Protein AF-A0A182T1U6-F1 (afdb_monomer_lite)

Radius of gyration: 31.78 Å; chains: 1; bounding box: 55×95×74 Å

Secondary structure (DSSP, 8-state):
-PPBPSS-EEE-SEE-TTS-GGGHHHHHHTT--EEEETTEEEE-S-EEEE-TTSBPPHHHHHHHHHTT--SS-------EEEETTTEEEE--------------------------------------------------------------

Sequence (152 aa):
GGFRATQTVKLKPGPLEDFSHAIEPHLRSLGMPTKLDRGIVTLYKDFTVCEKNKLLTPEQARILKLLGKPMAKFKVVINCCFTKQDGFELINEKAIEVSKKTRKMKKSVKVAGLKNTKQSQDAMSEDEDEDDEAMEQDDDDDEDDNESDDES

Organism: NCBI:txid74869

InterPro domains:
  IPR040637 Large ribosomal subunit protein uL10-like, insertion domain [PF17777] (2-68)
  IPR043164 Large ribosomal subunit protein uL10-like, insertion domain superfamily [G3DSA:3.90.105.20] (1-70)
  IPR051742 Ribosomal Assembly Factor uL10 [PTHR45841] (2-87)

Structure (mmCIF, N/CA/C/O backbone):
data_AF-A0A182T1U6-F1
#
_entry.id   AF-A0A182T1U6-F1
#
loop_
_atom_site.group_PDB
_atom_site.id
_atom_site.type_symbol
_atom_site.label_atom_id
_atom_site.label_alt_id
_atom_site.label_comp_id
_atom_site.label_asym_id
_atom_site.label_entity_id
_atom_site.label_seq_id
_atom_site.pdbx_PDB_ins_code
_atom_site.Cartn_x
_atom_site.Cartn_y
_atom_site.Cartn_z
_atom_site.occupancy
_atom_site.B_iso_or_equiv
_atom_site.auth_seq_id
_atom_site.auth_comp_id
_atom_site.auth_asym_id
_atom_site.auth_atom_id
_atom_site.pdbx_PDB_model_num
ATOM 1 N N . GLY A 1 1 ? 11.554 9.441 3.142 1.00 52.03 1 GLY A N 1
ATOM 2 C CA . GLY A 1 1 ? 10.878 10.298 2.146 1.00 52.03 1 GLY A CA 1
ATOM 3 C C . GLY A 1 1 ? 9.726 9.517 1.558 1.00 52.03 1 GLY A C 1
ATOM 4 O O . GLY A 1 1 ? 9.968 8.410 1.106 1.00 52.03 1 GLY A O 1
ATOM 5 N N . GLY A 1 2 ? 8.499 10.031 1.660 1.00 72.12 2 GLY A N 1
ATOM 6 C CA . GLY A 1 2 ? 7.278 9.305 1.282 1.00 72.12 2 GLY A CA 1
ATOM 7 C C . GLY A 1 2 ? 6.868 9.497 -0.181 1.00 72.12 2 GLY A C 1
ATOM 8 O O . GLY A 1 2 ? 7.262 10.471 -0.824 1.00 72.12 2 GLY A O 1
ATOM 9 N N . PHE A 1 3 ? 6.059 8.570 -0.696 1.00 84.94 3 PHE A N 1
ATOM 10 C CA . PHE A 1 3 ? 5.403 8.686 -2.001 1.00 84.94 3 PHE A CA 1
ATOM 11 C C . PHE A 1 3 ? 4.125 9.527 -1.873 1.00 84.94 3 PHE A C 1
ATOM 13 O O . PHE A 1 3 ? 3.436 9.443 -0.858 1.00 84.94 3 PHE A O 1
ATOM 20 N N . ARG A 1 4 ? 3.791 10.344 -2.879 1.00 90.00 4 ARG A N 1
ATOM 21 C CA . ARG A 1 4 ? 2.532 11.109 -2.890 1.00 90.00 4 ARG A CA 1
ATOM 22 C C . ARG A 1 4 ? 1.418 10.254 -3.486 1.00 90.00 4 ARG A C 1
ATOM 24 O O . ARG A 1 4 ? 1.574 9.752 -4.595 1.00 90.00 4 ARG A O 1
ATOM 31 N N . ALA A 1 5 ? 0.300 10.103 -2.783 1.00 88.44 5 ALA A N 1
ATOM 32 C CA . ALA A 1 5 ? -0.830 9.331 -3.289 1.00 88.44 5 ALA A CA 1
ATOM 33 C C . ALA A 1 5 ? -1.381 9.950 -4.585 1.00 88.44 5 ALA A C 1
ATOM 35 O O . ALA A 1 5 ? -1.620 11.154 -4.664 1.00 88.44 5 ALA A O 1
ATOM 36 N N . THR A 1 6 ? -1.599 9.131 -5.612 1.00 89.25 6 THR A N 1
ATOM 37 C CA . THR A 1 6 ? -2.144 9.578 -6.907 1.00 89.25 6 THR A CA 1
ATOM 38 C C . THR A 1 6 ? -3.672 9.642 -6.904 1.00 89.25 6 THR A C 1
ATOM 40 O O . THR A 1 6 ? -4.267 10.349 -7.720 1.00 89.25 6 THR A O 1
ATOM 43 N N . GLN A 1 7 ? -4.307 8.934 -5.967 1.00 87.25 7 GLN A N 1
ATOM 44 C CA . GLN A 1 7 ? -5.752 8.792 -5.832 1.00 87.25 7 GLN A CA 1
ATOM 45 C C . GLN A 1 7 ? -6.165 8.850 -4.358 1.00 87.25 7 GLN A C 1
ATOM 47 O O . GLN A 1 7 ? -5.373 8.555 -3.462 1.00 87.25 7 GLN A O 1
ATOM 52 N N . THR A 1 8 ? -7.419 9.225 -4.118 1.00 91.19 8 THR A N 1
ATOM 53 C CA . THR A 1 8 ? -8.028 9.205 -2.785 1.00 91.19 8 THR A CA 1
ATOM 54 C C . THR A 1 8 ? -8.714 7.859 -2.572 1.00 91.19 8 THR A C 1
ATOM 56 O O . THR A 1 8 ? -9.527 7.452 -3.400 1.00 91.19 8 THR A O 1
ATOM 59 N N . VAL A 1 9 ? -8.406 7.176 -1.468 1.00 89.69 9 VAL A N 1
ATOM 60 C CA . VAL A 1 9 ? -9.007 5.884 -1.108 1.00 89.69 9 VAL A CA 1
ATOM 61 C C . VAL A 1 9 ? -9.727 6.033 0.225 1.00 89.69 9 VAL A C 1
ATOM 63 O O . VAL A 1 9 ? -9.100 6.243 1.265 1.00 89.69 9 VAL A O 1
ATOM 66 N N . LYS A 1 10 ? -11.057 5.927 0.174 1.00 91.38 10 LYS A N 1
ATOM 67 C CA . LYS A 1 10 ? -11.945 5.918 1.339 1.00 91.38 10 LYS A CA 1
ATOM 68 C C . LYS A 1 10 ? -12.671 4.585 1.391 1.00 91.38 10 LYS A C 1
ATOM 70 O O . LYS A 1 10 ? -13.185 4.136 0.367 1.00 91.38 10 LYS A O 1
ATOM 75 N N . LEU A 1 11 ? -12.704 3.977 2.567 1.00 88.88 11 LEU A N 1
ATOM 76 C CA . LEU A 1 11 ? -13.411 2.733 2.824 1.00 88.88 11 LEU A CA 1
ATOM 77 C C . LEU A 1 11 ? -14.640 3.034 3.672 1.00 88.88 11 LEU A C 1
AT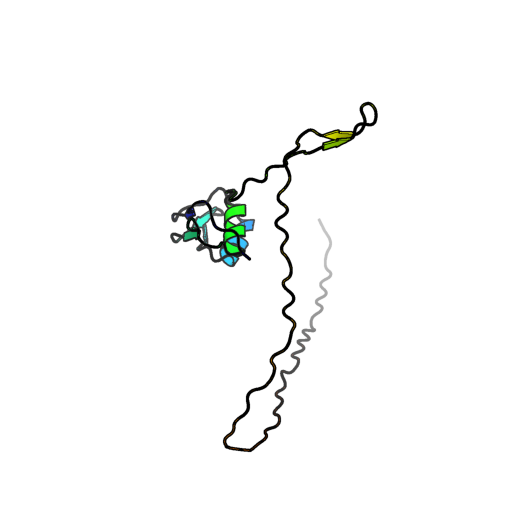OM 79 O O . LEU A 1 11 ? -14.563 3.765 4.662 1.00 88.88 11 LEU A O 1
ATOM 83 N N . LYS A 1 12 ? -15.779 2.499 3.237 1.00 89.50 12 LYS A N 1
ATOM 84 C CA . LYS A 1 12 ? -17.037 2.572 3.978 1.00 89.50 12 LYS A CA 1
ATOM 85 C C . LYS A 1 12 ? -17.090 1.434 5.004 1.00 89.50 12 LYS A C 1
ATOM 87 O O . LYS A 1 12 ? -16.450 0.408 4.772 1.00 89.50 12 LYS A O 1
ATOM 92 N N . PRO A 1 13 ? -17.838 1.602 6.105 1.00 90.94 13 PRO A N 1
ATOM 93 C CA . PRO A 1 13 ? -18.109 0.499 7.018 1.00 90.94 13 PRO A CA 1
ATOM 94 C C . PRO A 1 13 ? -18.833 -0.635 6.278 1.00 90.94 13 PRO A C 1
ATOM 96 O O . PRO A 1 13 ? -19.658 -0.374 5.398 1.00 90.94 13 PRO A O 1
ATOM 99 N N . GLY A 1 14 ? -18.510 -1.879 6.625 1.00 89.06 14 GLY A N 1
ATOM 100 C CA . GLY A 1 14 ? -19.059 -3.074 5.986 1.00 89.06 14 GLY A CA 1
ATOM 101 C C . GLY A 1 14 ? -18.111 -4.279 6.010 1.00 89.06 14 GLY A C 1
ATOM 102 O O . GLY A 1 14 ? -16.945 -4.140 6.400 1.00 89.06 14 GLY A O 1
ATOM 103 N N . PRO A 1 15 ? -18.608 -5.463 5.620 1.00 87.38 15 PRO A N 1
ATOM 104 C CA . PRO A 1 15 ? -17.794 -6.665 5.498 1.00 87.38 15 PRO A CA 1
ATOM 105 C C . PRO A 1 15 ? -16.806 -6.518 4.335 1.00 87.38 15 PRO A C 1
ATOM 107 O O . PRO A 1 15 ? -17.163 -6.081 3.242 1.00 87.38 15 PRO A O 1
ATOM 110 N N . LEU A 1 16 ? -15.547 -6.859 4.586 1.00 85.25 16 LEU A N 1
ATOM 111 C CA . LEU A 1 16 ? -14.466 -6.887 3.611 1.00 85.25 16 LEU A CA 1
ATOM 112 C C . LEU A 1 16 ? -14.087 -8.348 3.361 1.00 85.25 16 LEU A C 1
ATOM 114 O O . LEU A 1 16 ? -13.146 -8.879 3.947 1.00 85.25 16 LEU A O 1
ATOM 118 N N . GLU A 1 17 ? -14.856 -8.989 2.486 1.00 79.44 17 GLU A N 1
ATOM 119 C CA . GLU A 1 17 ? -14.703 -10.408 2.132 1.00 79.44 17 GLU A CA 1
ATOM 120 C C . GLU A 1 17 ? -13.393 -10.697 1.383 1.00 79.44 17 GLU A C 1
ATOM 122 O O . GLU A 1 17 ? -12.888 -11.815 1.427 1.00 79.44 17 GLU A O 1
ATOM 127 N N . ASP A 1 18 ? -12.794 -9.675 0.765 1.00 79.69 18 ASP A N 1
ATOM 128 C CA . ASP A 1 18 ? -11.501 -9.780 0.080 1.00 79.69 18 ASP A CA 1
ATOM 129 C C . ASP A 1 18 ? -10.329 -10.062 1.045 1.00 79.69 18 ASP A C 1
ATOM 131 O O . ASP A 1 18 ? -9.236 -10.439 0.611 1.00 79.69 18 ASP A O 1
ATOM 135 N N . PHE A 1 19 ? -10.519 -9.862 2.356 1.00 82.62 19 PHE A N 1
ATOM 136 C CA . PHE A 1 19 ? -9.481 -10.072 3.361 1.00 82.62 19 PHE A CA 1
ATOM 137 C C . PHE A 1 19 ? -9.619 -11.416 4.074 1.00 82.62 19 PHE A C 1
ATOM 139 O O . PHE A 1 19 ? -10.658 -11.754 4.634 1.00 82.62 19 PHE A O 1
ATOM 146 N N . SER A 1 20 ? -8.505 -12.149 4.138 1.00 84.12 20 SER A N 1
ATOM 147 C CA . SER A 1 20 ? -8.399 -13.359 4.957 1.00 84.12 20 SER A CA 1
ATOM 148 C C . SER A 1 20 ? -8.477 -13.028 6.453 1.00 84.12 20 SER A C 1
ATOM 150 O O . SER A 1 20 ? -7.899 -12.041 6.904 1.00 84.12 20 SER A O 1
ATOM 152 N N . HIS A 1 21 ? -9.105 -13.886 7.258 1.00 83.44 21 HIS A N 1
ATOM 153 C CA . HIS A 1 21 ? -9.165 -13.733 8.719 1.00 83.44 21 HIS A CA 1
ATOM 154 C C . HIS A 1 21 ? -7.772 -13.583 9.366 1.00 83.44 21 HIS A C 1
ATOM 156 O O . HIS A 1 21 ? -7.624 -12.876 10.359 1.00 83.44 21 HIS A O 1
ATOM 162 N N . ALA A 1 22 ? -6.728 -14.167 8.766 1.00 86.56 22 ALA A N 1
ATOM 163 C CA . ALA A 1 22 ? -5.352 -14.080 9.258 1.00 86.56 22 ALA A CA 1
ATOM 164 C C . ALA A 1 22 ? -4.708 -12.685 9.105 1.00 86.56 22 ALA A C 1
ATOM 166 O O . ALA A 1 22 ? -3.761 -12.372 9.824 1.00 86.56 22 ALA A O 1
ATOM 167 N N . ILE A 1 23 ? -5.186 -11.833 8.184 1.00 87.81 23 ILE A N 1
ATOM 168 C CA . ILE A 1 23 ? -4.634 -10.475 7.990 1.00 87.81 23 ILE A CA 1
ATOM 169 C C . ILE A 1 23 ? -5.310 -9.436 8.897 1.00 87.81 23 ILE A C 1
ATOM 171 O O . ILE A 1 23 ? -4.820 -8.313 9.018 1.00 87.81 23 ILE A O 1
ATOM 175 N N . GLU A 1 24 ? -6.409 -9.795 9.563 1.00 88.62 24 GLU A N 1
ATOM 176 C CA . GLU A 1 24 ? -7.167 -8.900 10.443 1.00 88.62 24 GLU A CA 1
ATOM 177 C C . GLU A 1 24 ? -6.313 -8.278 11.563 1.00 88.62 24 GLU A C 1
ATOM 179 O O . GLU A 1 24 ? -6.330 -7.048 11.686 1.00 88.62 24 GLU A O 1
ATOM 184 N N . PRO A 1 25 ? -5.466 -9.036 12.293 1.00 88.81 25 PRO A N 1
ATOM 185 C CA . PRO A 1 25 ? -4.617 -8.454 13.332 1.00 88.81 25 PRO A CA 1
ATOM 186 C C . PRO A 1 25 ? -3.629 -7.425 12.770 1.00 88.81 25 PRO A C 1
ATOM 188 O O . PRO A 1 25 ? -3.352 -6.401 13.396 1.00 88.81 25 PRO A O 1
ATOM 191 N N . HIS A 1 26 ? -3.131 -7.656 11.550 1.00 88.81 26 HIS A N 1
ATOM 192 C CA . HIS A 1 26 ? -2.246 -6.718 10.868 1.00 88.81 26 HIS A CA 1
ATOM 193 C C . HIS A 1 26 ? -3.001 -5.445 10.465 1.00 88.81 26 HIS A C 1
ATOM 195 O O . HIS A 1 26 ? -2.485 -4.351 10.673 1.00 88.81 26 HIS A O 1
ATOM 201 N N . LEU A 1 27 ? -4.236 -5.546 9.963 1.00 89.56 27 LEU A N 1
ATOM 202 C CA . LEU A 1 27 ? -5.074 -4.376 9.667 1.00 89.56 27 LEU A CA 1
ATOM 203 C C . LEU A 1 27 ? -5.360 -3.552 10.930 1.00 89.56 27 LEU A C 1
ATOM 205 O O . LEU A 1 27 ? -5.252 -2.324 10.893 1.00 89.56 27 LEU A O 1
ATOM 209 N N . ARG A 1 28 ? -5.642 -4.214 12.057 1.00 90.38 28 ARG A N 1
ATOM 210 C CA . ARG A 1 28 ? -5.829 -3.562 13.359 1.00 90.38 28 ARG A CA 1
ATOM 211 C C . ARG A 1 28 ? -4.560 -2.849 13.831 1.00 90.38 28 ARG A C 1
ATOM 213 O O . ARG A 1 28 ? -4.637 -1.699 14.253 1.00 90.38 28 ARG A O 1
ATOM 220 N N . SER A 1 29 ? -3.396 -3.487 13.698 1.00 89.62 29 SER A N 1
ATOM 221 C CA . SER A 1 29 ? -2.089 -2.889 14.017 1.00 89.62 29 SER A CA 1
ATOM 222 C C . SER A 1 29 ? -1.761 -1.676 13.136 1.00 89.62 29 SER A C 1
ATOM 224 O O . SER A 1 29 ? -1.171 -0.712 13.611 1.00 89.62 29 SER A O 1
ATOM 226 N N . LEU A 1 30 ? -2.203 -1.674 11.875 1.00 88.12 30 LEU A N 1
ATOM 227 C CA . LEU A 1 30 ? -2.070 -0.538 10.954 1.00 88.12 30 LEU A CA 1
ATOM 228 C C . LEU A 1 30 ? -3.048 0.617 11.256 1.00 88.12 30 LEU A C 1
ATOM 230 O O . LEU A 1 30 ? -3.084 1.593 10.507 1.00 88.12 30 LEU A O 1
ATOM 234 N N . GLY A 1 31 ? -3.860 0.507 12.313 1.00 87.56 31 GLY A N 1
ATOM 235 C CA . GLY A 1 31 ? -4.811 1.535 12.736 1.00 87.56 31 GLY A CA 1
ATOM 236 C C . GLY A 1 31 ? -6.163 1.483 12.023 1.00 87.56 31 GLY A C 1
ATOM 237 O O . GLY A 1 31 ? -6.938 2.437 12.121 1.00 87.56 31 GLY A O 1
ATOM 238 N N . MET A 1 32 ? -6.478 0.399 11.302 1.00 89.69 32 MET A N 1
ATOM 239 C CA . MET A 1 32 ? -7.796 0.248 10.687 1.00 89.69 32 MET A CA 1
ATOM 240 C C . MET A 1 32 ? -8.849 -0.200 11.712 1.00 89.69 32 MET A C 1
ATOM 242 O O . MET A 1 32 ? -8.634 -1.188 12.420 1.00 89.69 32 MET A O 1
ATOM 246 N N . PRO A 1 33 ? -10.032 0.444 11.748 1.00 91.00 33 PRO A N 1
ATOM 247 C CA . PRO A 1 33 ? -11.142 0.048 12.607 1.00 91.00 33 PRO A CA 1
ATOM 248 C C . PRO A 1 33 ? -11.842 -1.204 12.050 1.00 91.00 33 PRO A C 1
ATOM 250 O O . PRO A 1 33 ? -12.937 -1.135 11.491 1.00 91.00 33 PRO A O 1
ATOM 253 N N . THR A 1 34 ? -11.190 -2.354 12.210 1.00 90.88 34 THR A N 1
ATOM 254 C CA . THR A 1 34 ? -11.674 -3.684 11.812 1.00 90.88 34 THR A CA 1
ATOM 255 C C . THR A 1 34 ? -12.055 -4.522 13.034 1.00 90.88 34 THR A C 1
ATOM 257 O O . THR A 1 34 ? -11.533 -4.321 14.133 1.00 90.88 34 THR A O 1
ATOM 260 N N . LYS A 1 35 ? -13.026 -5.416 12.849 1.00 89.81 35 LYS A N 1
ATOM 261 C CA . LYS A 1 35 ? -13.421 -6.478 13.776 1.00 89.81 35 LYS A CA 1
ATOM 262 C C . LYS A 1 35 ? -13.682 -7.748 12.977 1.00 89.81 35 LYS A C 1
ATOM 264 O O . LYS A 1 35 ? -14.065 -7.670 11.813 1.00 89.81 35 LYS A O 1
ATOM 269 N N . LEU A 1 36 ? -13.525 -8.902 13.609 1.00 89.12 36 LEU A N 1
ATOM 270 C CA . LEU A 1 36 ? -13.938 -10.172 13.028 1.00 89.12 36 LEU A CA 1
ATOM 271 C C . LEU A 1 36 ? -15.405 -10.428 13.399 1.00 89.12 36 LEU A C 1
ATOM 273 O O . LEU A 1 36 ? -15.714 -10.575 14.579 1.00 89.12 36 LEU A O 1
ATOM 277 N N . ASP A 1 37 ? -16.301 -10.461 12.414 1.00 87.62 37 ASP A N 1
ATOM 278 C CA . ASP A 1 37 ? -17.704 -10.844 12.604 1.00 87.62 37 ASP A CA 1
ATOM 279 C C . ASP A 1 37 ? -17.977 -12.122 11.810 1.00 87.62 37 ASP A C 1
ATOM 281 O O . ASP A 1 37 ? -17.795 -12.156 10.594 1.00 87.62 37 ASP A O 1
ATOM 285 N N . ARG A 1 38 ? -18.330 -13.209 12.506 1.00 85.56 38 ARG A N 1
ATOM 286 C CA . ARG A 1 38 ? -18.567 -14.545 11.916 1.00 85.56 38 ARG A CA 1
ATOM 287 C C . ARG A 1 38 ? 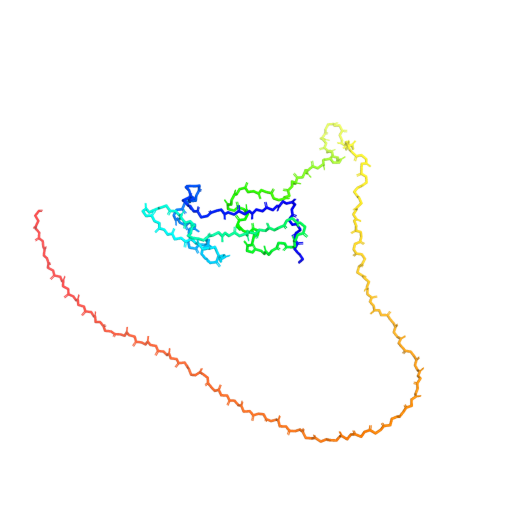-17.441 -15.039 10.987 1.00 85.56 38 ARG A C 1
ATOM 289 O O . ARG A 1 38 ? -17.700 -15.722 10.003 1.00 85.56 38 ARG A O 1
ATOM 296 N N . GLY A 1 39 ? -16.190 -14.689 11.294 1.00 84.94 39 GLY A N 1
ATOM 297 C CA . GLY A 1 39 ? -15.018 -15.064 10.491 1.00 84.94 39 GLY A CA 1
ATOM 298 C C . GLY A 1 39 ? -14.715 -14.138 9.306 1.00 84.94 39 GLY A C 1
ATOM 299 O O . GLY A 1 39 ? -13.718 -14.355 8.620 1.00 84.94 39 GLY A O 1
ATOM 300 N N . ILE A 1 40 ? -15.514 -13.089 9.089 1.00 87.94 40 ILE A N 1
ATOM 301 C CA . ILE A 1 40 ? -15.311 -12.087 8.038 1.00 87.94 40 ILE A CA 1
ATOM 302 C C . ILE A 1 40 ? -14.762 -10.802 8.659 1.00 87.94 40 ILE A C 1
ATOM 304 O O . ILE A 1 40 ? -15.275 -10.294 9.663 1.00 87.94 40 ILE A O 1
ATOM 308 N N . VAL A 1 41 ? -13.710 -10.251 8.053 1.00 89.62 41 VAL A N 1
ATOM 309 C CA . VAL A 1 41 ? -13.138 -8.968 8.469 1.00 89.62 41 VAL A CA 1
ATOM 310 C C . VAL A 1 41 ? -14.128 -7.861 8.137 1.00 89.62 41 VAL A C 1
ATOM 312 O O . VAL A 1 41 ? -14.390 -7.581 6.976 1.00 89.62 41 VAL A O 1
ATOM 315 N N . THR A 1 42 ? -14.679 -7.209 9.151 1.00 89.94 42 THR A N 1
ATOM 316 C CA . THR A 1 42 ? -15.702 -6.173 9.002 1.00 89.94 42 THR A CA 1
ATOM 317 C C . THR A 1 42 ? -15.191 -4.843 9.531 1.00 89.94 42 THR A C 1
ATOM 319 O O . THR A 1 42 ? -14.685 -4.737 10.650 1.00 89.94 42 THR A O 1
ATOM 322 N N . LEU A 1 43 ? -15.327 -3.798 8.720 1.00 91.81 43 LEU A N 1
ATOM 323 C CA . LEU A 1 43 ? -14.993 -2.433 9.098 1.00 91.81 43 LEU A CA 1
ATOM 324 C C . LEU A 1 43 ? -16.181 -1.812 9.849 1.00 91.81 43 LEU A C 1
ATOM 326 O O . LEU A 1 43 ? -17.271 -1.701 9.289 1.00 91.81 43 LEU A O 1
ATOM 330 N N . TYR A 1 44 ? -15.989 -1.395 11.102 1.00 91.25 44 TYR A N 1
ATOM 331 C CA . TYR A 1 44 ? -17.082 -0.859 11.937 1.00 91.25 44 TYR A CA 1
ATOM 332 C C . TYR A 1 44 ? -17.181 0.674 11.920 1.00 91.25 44 TYR A C 1
ATOM 334 O O . TYR A 1 44 ? -18.168 1.236 12.388 1.00 91.25 44 TYR A O 1
ATOM 342 N N . LYS A 1 45 ? -16.163 1.361 11.393 1.00 90.69 45 LYS A N 1
ATOM 343 C CA . LYS A 1 45 ? -16.138 2.815 11.174 1.00 90.69 45 LYS A CA 1
ATOM 344 C C . LYS A 1 45 ? -15.655 3.108 9.765 1.00 90.69 45 LYS A C 1
ATOM 346 O O . LYS A 1 45 ? -14.938 2.305 9.177 1.00 90.69 45 LYS A O 1
ATOM 351 N N . ASP A 1 46 ? -16.026 4.260 9.231 1.00 91.81 46 ASP A N 1
ATOM 352 C CA . ASP A 1 46 ? -15.432 4.767 8.005 1.00 91.81 46 ASP A CA 1
ATOM 353 C C . ASP A 1 46 ? -13.939 5.061 8.214 1.00 91.81 46 ASP A C 1
ATOM 355 O O . ASP A 1 46 ? -13.509 5.558 9.255 1.00 91.81 46 ASP A O 1
ATOM 359 N N . PHE A 1 47 ? -13.124 4.720 7.217 1.00 90.94 47 PHE A N 1
ATOM 360 C CA . PHE A 1 47 ? -11.681 4.922 7.289 1.00 90.94 47 PHE A CA 1
ATOM 361 C C . PHE A 1 47 ? -11.153 5.511 5.986 1.00 90.94 47 PHE A C 1
ATOM 363 O O . PHE A 1 47 ? -11.313 4.948 4.899 1.00 90.94 47 PHE A O 1
ATOM 370 N N . THR A 1 48 ? -10.493 6.663 6.093 1.00 91.69 48 THR A N 1
ATOM 371 C CA . THR A 1 48 ? -9.806 7.293 4.962 1.00 91.69 48 THR A CA 1
ATOM 372 C C . THR A 1 48 ? -8.339 6.890 4.989 1.00 91.69 48 THR A C 1
ATOM 374 O O . THR A 1 48 ? -7.573 7.381 5.812 1.00 91.69 48 THR A O 1
ATOM 377 N N . VAL A 1 49 ? -7.942 6.012 4.064 1.00 89.62 49 VAL A N 1
ATOM 378 C CA . VAL A 1 49 ? -6.565 5.507 3.984 1.00 89.62 49 VAL A CA 1
ATOM 379 C C . VAL A 1 49 ? -5.626 6.610 3.509 1.00 89.62 49 VAL A C 1
ATOM 381 O O . VAL A 1 49 ? -4.618 6.890 4.147 1.00 89.62 49 VAL A O 1
ATOM 384 N N . CYS A 1 50 ? -5.938 7.249 2.381 1.00 90.12 50 CYS A N 1
ATOM 385 C CA . CYS A 1 50 ? -5.099 8.305 1.825 1.00 90.12 50 CYS A CA 1
ATOM 386 C C . CYS A 1 50 ? -5.889 9.280 0.952 1.00 90.12 50 CYS A C 1
ATOM 388 O O . CYS A 1 50 ? -6.907 8.931 0.352 1.00 90.12 50 CYS A O 1
ATOM 390 N N . GLU A 1 51 ? -5.359 10.494 0.834 1.00 91.12 51 GLU A N 1
ATOM 391 C CA . GLU A 1 51 ? -5.883 11.558 -0.020 1.00 91.12 51 GLU A CA 1
ATOM 392 C C . GLU A 1 51 ? -4.906 11.853 -1.152 1.00 91.12 51 GLU A C 1
ATOM 394 O O . GLU A 1 51 ? -3.688 11.834 -0.956 1.00 91.12 51 GLU A O 1
ATOM 399 N N . LYS A 1 52 ? -5.433 12.171 -2.335 1.00 89.81 52 LYS A N 1
ATOM 400 C CA . LYS A 1 52 ? -4.623 12.555 -3.492 1.00 89.81 52 LYS A CA 1
ATOM 401 C C . LYS A 1 52 ? -3.656 13.698 -3.143 1.00 89.81 52 LYS A C 1
ATOM 403 O O . LYS A 1 52 ? -4.027 14.670 -2.497 1.00 89.81 52 LYS A O 1
ATOM 408 N N . ASN A 1 53 ? -2.420 13.589 -3.627 1.00 88.50 53 ASN A N 1
ATOM 409 C CA . ASN A 1 53 ? -1.283 14.497 -3.428 1.00 88.50 53 ASN A CA 1
ATOM 410 C C . ASN A 1 53 ? -0.692 14.560 -2.007 1.00 88.50 53 ASN A C 1
ATOM 412 O O . ASN A 1 53 ? 0.317 15.252 -1.810 1.00 88.50 53 ASN A O 1
ATOM 416 N N . LYS A 1 54 ? -1.241 13.813 -1.042 1.00 88.69 54 LYS A N 1
ATOM 417 C CA . LYS A 1 54 ? -0.701 13.704 0.318 1.00 88.69 54 LYS A CA 1
ATOM 418 C C . LYS A 1 54 ? 0.444 12.693 0.375 1.00 88.69 54 LYS A C 1
ATOM 420 O O . LYS A 1 54 ? 0.457 11.719 -0.379 1.00 88.69 54 LYS A O 1
ATOM 425 N N . LEU A 1 55 ? 1.422 12.938 1.248 1.00 89.50 55 LEU A N 1
ATOM 426 C CA . LEU A 1 55 ? 2.494 11.978 1.522 1.00 89.50 55 LEU A CA 1
ATOM 427 C C . LEU A 1 55 ? 1.916 10.754 2.240 1.00 89.50 55 LEU A C 1
ATOM 429 O O . LEU A 1 55 ? 1.264 10.900 3.270 1.00 89.50 55 LEU A O 1
ATOM 433 N N . LEU A 1 56 ? 2.170 9.572 1.686 1.00 88.06 56 LEU A N 1
ATOM 434 C CA . LEU A 1 56 ? 1.778 8.293 2.265 1.00 88.06 56 LEU A CA 1
ATOM 435 C C . LEU A 1 56 ? 2.715 7.914 3.409 1.00 88.06 56 LEU A C 1
ATOM 437 O O . LEU A 1 56 ? 3.941 7.916 3.242 1.00 88.06 56 LEU A O 1
ATOM 441 N N . THR A 1 57 ? 2.132 7.542 4.545 1.00 89.31 57 THR A N 1
ATOM 442 C CA . THR A 1 57 ? 2.857 6.857 5.619 1.00 89.31 57 THR A CA 1
ATOM 443 C C . THR A 1 57 ? 3.133 5.401 5.211 1.00 89.31 57 THR A C 1
ATOM 445 O O . THR A 1 57 ? 2.426 4.845 4.362 1.00 89.31 57 THR A O 1
ATOM 448 N N . PRO A 1 58 ? 4.161 4.745 5.779 1.00 88.31 58 PRO A N 1
ATOM 449 C CA . PRO A 1 58 ? 4.424 3.331 5.498 1.00 88.31 58 PRO A CA 1
ATOM 450 C C . PRO A 1 58 ? 3.243 2.424 5.880 1.00 88.31 58 PRO A C 1
ATOM 452 O O . PRO A 1 58 ? 3.008 1.411 5.225 1.00 88.31 58 PRO A O 1
ATOM 455 N N . GLU A 1 59 ? 2.469 2.794 6.900 1.00 89.69 59 GLU A N 1
ATOM 456 C CA . GLU A 1 59 ? 1.239 2.096 7.291 1.00 89.69 59 GLU A CA 1
ATOM 457 C C . GLU A 1 59 ? 0.162 2.202 6.210 1.00 89.69 59 GLU A C 1
ATOM 459 O O . GLU A 1 59 ? -0.355 1.185 5.754 1.00 89.69 59 GLU A O 1
ATOM 464 N N . GLN A 1 60 ? -0.095 3.409 5.695 1.00 88.94 60 GLN A N 1
ATOM 465 C CA . GLN A 1 60 ? -1.034 3.615 4.589 1.00 88.94 60 GLN A CA 1
ATOM 466 C C . GLN A 1 60 ? -0.599 2.860 3.330 1.00 88.94 60 GLN A C 1
ATOM 468 O O . GLN A 1 60 ? -1.426 2.251 2.656 1.00 88.94 60 GLN A O 1
ATOM 473 N N . ALA A 1 61 ? 0.700 2.848 3.018 1.00 89.44 61 ALA A N 1
ATOM 474 C CA . ALA A 1 61 ? 1.228 2.092 1.886 1.00 89.44 61 ALA A CA 1
ATOM 475 C C . ALA A 1 61 ? 1.010 0.576 2.043 1.00 89.44 61 ALA A C 1
ATOM 477 O O . ALA A 1 61 ? 0.660 -0.091 1.066 1.00 89.44 61 ALA A O 1
ATOM 478 N N . ARG A 1 62 ? 1.164 0.035 3.261 1.00 88.62 62 ARG A N 1
ATOM 479 C CA . ARG A 1 62 ? 0.839 -1.368 3.568 1.00 88.62 62 ARG A CA 1
ATOM 480 C C . ARG A 1 62 ? -0.647 -1.652 3.364 1.00 88.62 62 ARG A C 1
ATOM 482 O O . ARG A 1 62 ? -0.968 -2.601 2.658 1.00 88.62 62 ARG A O 1
ATOM 489 N N . ILE A 1 63 ? -1.536 -0.796 3.869 1.00 89.12 63 ILE A N 1
ATOM 490 C CA . ILE A 1 63 ? -2.988 -0.936 3.663 1.00 89.12 63 ILE A CA 1
ATOM 491 C C . ILE A 1 63 ? -3.333 -0.946 2.166 1.00 89.12 63 ILE A C 1
ATOM 493 O O . ILE A 1 63 ? -4.083 -1.797 1.702 1.00 89.12 63 ILE A O 1
ATOM 497 N N . LEU A 1 64 ? -2.748 -0.045 1.374 1.00 89.00 64 LEU A N 1
ATOM 498 C CA . LEU A 1 64 ? -2.986 0.011 -0.072 1.00 89.00 64 LEU A CA 1
ATOM 499 C C . LEU A 1 64 ? -2.490 -1.232 -0.818 1.00 89.00 64 LEU A C 1
ATOM 501 O O . LEU A 1 64 ? -3.111 -1.634 -1.804 1.00 89.00 64 LEU A O 1
ATOM 505 N N . LYS A 1 65 ? -1.396 -1.844 -0.345 1.00 88.38 65 LYS A N 1
ATOM 506 C CA . LYS A 1 65 ? -0.905 -3.128 -0.858 1.00 88.38 65 LYS A CA 1
ATOM 507 C C . LYS A 1 65 ? -1.902 -4.247 -0.568 1.00 88.38 65 LYS A C 1
ATOM 509 O O . LYS A 1 65 ? -2.183 -5.030 -1.467 1.00 88.38 65 LYS A O 1
ATOM 514 N N . LEU A 1 66 ? -2.446 -4.291 0.647 1.00 87.06 66 LEU A N 1
ATOM 515 C CA . LEU A 1 66 ? -3.457 -5.273 1.043 1.00 87.06 66 LEU A CA 1
ATOM 516 C C . LEU A 1 66 ? -4.754 -5.099 0.238 1.00 87.06 66 LEU A C 1
ATOM 518 O O . LEU A 1 66 ? -5.297 -6.077 -0.251 1.00 87.06 66 LEU A O 1
ATOM 522 N N . LEU A 1 67 ? -5.190 -3.858 0.001 1.00 86.06 67 LEU A N 1
ATOM 523 C CA . LEU A 1 67 ? -6.354 -3.532 -0.838 1.00 86.06 67 LEU A CA 1
ATOM 524 C C . LEU A 1 67 ? -6.144 -3.793 -2.341 1.00 86.06 67 LEU A C 1
ATOM 526 O O . LEU A 1 67 ? -7.039 -3.509 -3.135 1.00 86.06 67 LEU A O 1
ATOM 530 N N . GLY A 1 68 ? -4.948 -4.213 -2.767 1.00 84.94 68 GLY A N 1
ATOM 531 C CA . GLY A 1 68 ? -4.640 -4.434 -4.180 1.00 84.94 68 GLY A CA 1
ATOM 532 C C . GLY A 1 68 ? -4.709 -3.166 -5.042 1.00 84.94 68 GLY A C 1
ATOM 533 O O . GLY A 1 68 ? -4.936 -3.253 -6.247 1.00 84.94 68 GLY A O 1
ATOM 534 N N . LYS A 1 69 ? -4.526 -1.972 -4.458 1.00 84.81 69 LYS A N 1
ATOM 535 C CA . LYS A 1 69 ? -4.579 -0.684 -5.176 1.00 84.81 69 LYS A CA 1
ATOM 536 C C . LYS A 1 69 ? -3.166 -0.124 -5.389 1.00 84.81 69 LYS A C 1
ATOM 538 O O . LYS A 1 69 ? -2.695 0.675 -4.573 1.00 84.81 69 LYS A O 1
ATOM 543 N N . PRO A 1 70 ? -2.468 -0.490 -6.483 1.00 81.25 70 PRO A N 1
ATOM 544 C CA . PRO A 1 70 ? -1.131 0.021 -6.758 1.00 81.25 70 PRO A CA 1
ATOM 545 C C . PRO A 1 70 ? -1.172 1.524 -7.060 1.00 81.25 70 PRO A C 1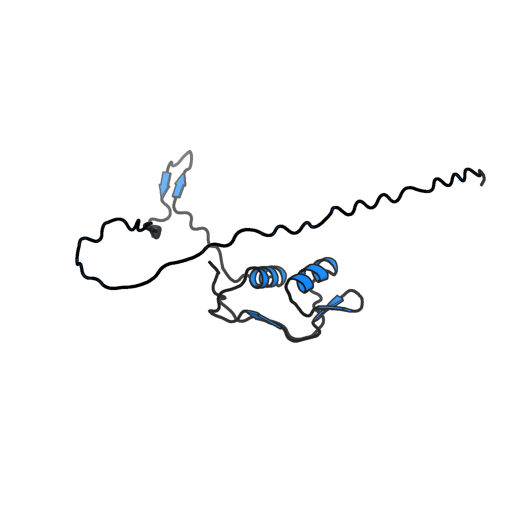
ATOM 547 O O . PRO A 1 70 ? -1.829 1.974 -7.998 1.00 81.25 70 PRO A O 1
ATOM 550 N N . MET A 1 71 ? -0.431 2.314 -6.279 1.00 82.62 71 MET A N 1
ATOM 551 C CA . MET A 1 71 ? -0.365 3.775 -6.451 1.00 82.62 71 MET A CA 1
ATOM 552 C C . MET A 1 71 ? 0.660 4.232 -7.495 1.00 82.62 71 MET A C 1
ATOM 554 O O . MET A 1 71 ? 0.5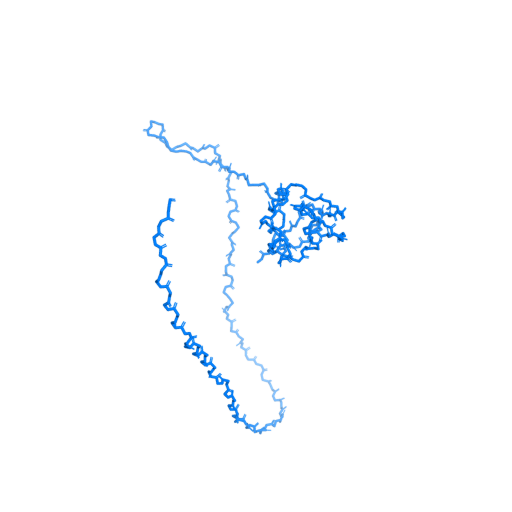87 5.370 -7.965 1.00 82.62 71 MET A O 1
ATOM 558 N N . ALA A 1 72 ? 1.596 3.356 -7.864 1.00 82.69 72 ALA A N 1
ATOM 559 C CA . ALA A 1 72 ? 2.636 3.611 -8.849 1.00 82.69 72 ALA A CA 1
ATOM 560 C C . ALA A 1 72 ? 2.667 2.481 -9.883 1.00 82.69 72 ALA A C 1
ATOM 562 O O . ALA A 1 72 ? 2.584 1.305 -9.535 1.00 82.69 72 ALA A O 1
ATOM 563 N N . LYS A 1 73 ? 2.804 2.847 -11.160 1.00 82.06 73 LYS A N 1
ATOM 564 C CA . LYS A 1 73 ? 3.052 1.896 -12.246 1.00 82.06 73 LYS A CA 1
ATOM 565 C C . LYS A 1 73 ? 4.546 1.886 -12.526 1.00 82.06 73 LYS A C 1
ATOM 567 O O . LYS A 1 73 ? 5.092 2.901 -12.955 1.00 82.06 73 LYS A O 1
ATOM 572 N N . PHE A 1 74 ? 5.192 0.756 -12.277 1.00 85.44 74 PHE A N 1
ATOM 573 C CA . PHE A 1 74 ? 6.578 0.553 -12.673 1.00 85.44 74 PHE A CA 1
ATOM 574 C C . PHE A 1 74 ? 6.619 0.137 -14.146 1.00 85.44 74 PHE A C 1
ATOM 576 O O . PHE A 1 74 ? 5.860 -0.735 -14.566 1.00 85.44 74 PHE A O 1
ATOM 583 N N . LYS A 1 75 ? 7.468 0.793 -14.939 1.00 86.75 75 LYS A N 1
ATOM 584 C CA . LYS A 1 75 ? 7.689 0.461 -16.348 1.00 86.75 75 LYS A CA 1
ATOM 585 C C . LYS A 1 75 ? 9.172 0.200 -16.548 1.00 86.75 75 LYS A C 1
ATOM 587 O O . LYS A 1 75 ? 9.985 1.062 -16.222 1.00 86.75 75 LYS A O 1
ATOM 592 N N . VAL A 1 76 ? 9.499 -0.964 -17.096 1.00 87.25 76 VAL A N 1
ATOM 593 C CA . VAL A 1 76 ? 10.856 -1.273 -17.549 1.00 87.25 76 VAL A CA 1
ATOM 594 C C . VAL A 1 76 ? 10.996 -0.750 -18.970 1.00 87.25 76 VAL A C 1
ATOM 596 O O . VAL A 1 76 ? 10.188 -1.081 -19.835 1.00 87.25 76 VAL A O 1
ATOM 599 N N . VAL A 1 77 ? 12.002 0.087 -19.199 1.00 85.38 77 VAL A N 1
ATOM 600 C CA . VAL A 1 77 ? 12.387 0.537 -20.538 1.00 85.38 77 VAL A CA 1
ATOM 601 C C . VAL A 1 77 ? 13.732 -0.103 -20.842 1.00 85.38 77 VAL A C 1
ATOM 603 O O . VAL A 1 77 ? 14.697 0.116 -20.115 1.00 85.38 77 VAL A O 1
ATOM 606 N N . ILE A 1 78 ? 13.772 -0.938 -21.878 1.00 86.62 78 ILE A N 1
ATOM 607 C CA . ILE A 1 78 ? 15.002 -1.576 -22.344 1.00 86.62 78 ILE A CA 1
ATOM 608 C C . ILE A 1 78 ? 15.691 -0.586 -23.282 1.00 86.62 78 ILE A C 1
ATOM 610 O O . ILE A 1 78 ? 15.120 -0.203 -24.303 1.00 86.62 78 ILE A O 1
ATOM 614 N N . ASN A 1 79 ? 16.893 -0.149 -22.914 1.00 84.50 79 ASN A N 1
ATOM 615 C CA . ASN A 1 79 ? 17.665 0.809 -23.710 1.00 84.50 79 ASN A CA 1
ATOM 616 C C . ASN A 1 79 ? 18.620 0.118 -24.679 1.00 84.50 79 ASN A C 1
ATOM 618 O O . ASN A 1 79 ? 18.863 0.624 -25.770 1.00 84.50 79 ASN A O 1
ATOM 622 N N . CYS A 1 80 ? 19.136 -1.044 -24.296 1.00 84.69 80 CYS A N 1
ATOM 623 C CA . CYS A 1 80 ? 20.007 -1.853 -25.126 1.00 84.69 80 CYS A CA 1
ATOM 624 C C . CYS A 1 80 ? 19.840 -3.331 -24.797 1.00 84.69 80 CYS A C 1
ATOM 626 O O . CYS A 1 80 ? 19.497 -3.698 -23.669 1.00 84.69 80 CYS A O 1
ATOM 628 N N . CYS A 1 81 ? 20.094 -4.172 -25.788 1.00 81.69 81 CYS A N 1
ATOM 629 C CA . CYS A 1 81 ? 20.295 -5.597 -25.612 1.00 81.69 81 CYS A CA 1
ATOM 630 C C . CYS A 1 81 ? 21.659 -5.976 -26.201 1.00 81.69 81 CYS A C 1
ATOM 632 O O . CYS A 1 81 ? 22.194 -5.296 -27.073 1.00 81.69 81 CYS A O 1
ATOM 634 N N . PHE A 1 82 ? 22.259 -7.037 -25.672 1.00 87.88 82 PHE A N 1
ATOM 635 C CA . PHE A 1 82 ? 23.470 -7.614 -26.240 1.00 87.88 82 PHE A CA 1
ATOM 636 C C . PHE A 1 82 ? 23.171 -9.060 -26.610 1.00 87.88 82 PHE A C 1
ATOM 638 O O . PHE A 1 82 ? 22.814 -9.859 -25.738 1.00 87.88 82 PHE A O 1
ATOM 645 N N . THR A 1 83 ? 23.304 -9.398 -27.886 1.00 87.50 83 THR A N 1
ATOM 646 C CA . THR A 1 83 ? 23.147 -10.760 -28.394 1.00 87.50 83 THR A CA 1
ATOM 647 C C . THR A 1 83 ? 24.503 -11.282 -28.865 1.00 87.50 83 THR A C 1
ATOM 649 O O . THR A 1 83 ? 25.371 -10.536 -29.308 1.00 87.50 83 THR A O 1
ATOM 652 N N . LYS A 1 84 ? 24.728 -12.597 -28.750 1.00 85.44 84 LYS A N 1
ATOM 653 C CA . LYS A 1 84 ? 26.004 -13.209 -29.171 1.00 85.44 84 LYS A CA 1
ATOM 654 C C . LYS A 1 84 ? 26.203 -13.206 -30.693 1.00 85.44 84 LYS A C 1
ATOM 656 O O . LYS A 1 84 ? 27.325 -13.427 -31.134 1.00 85.44 84 LYS A O 1
ATOM 661 N N . GLN A 1 85 ? 25.126 -13.033 -31.459 1.00 81.25 85 GLN A N 1
ATOM 662 C CA . GLN A 1 85 ? 25.130 -13.103 -32.922 1.00 81.25 85 GLN A CA 1
ATOM 663 C C . GLN A 1 85 ? 25.212 -11.712 -33.560 1.00 81.25 85 GLN A C 1
ATOM 665 O O . GLN A 1 85 ? 26.058 -11.516 -34.425 1.00 81.25 85 GLN A O 1
ATOM 670 N N . ASP A 1 86 ? 24.427 -10.745 -33.076 1.00 73.81 86 ASP A N 1
ATOM 671 C CA . ASP A 1 86 ? 24.357 -9.389 -33.644 1.00 73.81 86 ASP A CA 1
ATOM 672 C C . ASP A 1 86 ? 25.115 -8.330 -32.817 1.00 73.81 86 ASP A C 1
ATOM 674 O O . ASP A 1 86 ? 25.308 -7.196 -33.254 1.00 73.81 86 ASP A O 1
ATOM 678 N N . GLY A 1 87 ? 25.642 -8.696 -31.643 1.00 84.19 87 GLY A N 1
ATOM 679 C CA . GLY A 1 87 ? 26.453 -7.810 -30.809 1.00 84.19 87 GLY A CA 1
ATOM 680 C C . GLY A 1 87 ? 25.615 -6.871 -29.936 1.00 84.19 87 GLY A C 1
ATOM 681 O O . GLY A 1 87 ? 24.600 -7.270 -29.368 1.00 84.19 87 GLY A O 1
ATOM 682 N N . PHE A 1 88 ? 26.093 -5.639 -29.731 1.00 84.50 88 PHE A N 1
ATOM 683 C CA . PHE A 1 88 ? 25.408 -4.633 -28.911 1.00 84.50 88 PHE A CA 1
ATOM 684 C C . PHE A 1 88 ? 24.408 -3.844 -29.754 1.00 84.50 88 PHE A C 1
ATOM 686 O O . PHE A 1 88 ? 24.807 -3.080 -30.631 1.00 84.50 88 PHE A O 1
ATOM 693 N N . GLU A 1 89 ? 23.125 -3.965 -29.430 1.00 81.38 89 GLU A N 1
ATOM 694 C CA . GLU A 1 89 ? 22.048 -3.237 -30.089 1.00 81.38 89 GLU A CA 1
ATOM 695 C C . GLU A 1 89 ? 21.444 -2.207 -29.136 1.00 81.38 89 GLU A C 1
ATOM 697 O O . GLU A 1 89 ? 20.958 -2.519 -28.042 1.00 81.38 89 GLU A O 1
ATOM 702 N N . LEU A 1 90 ? 21.462 -0.946 -29.560 1.00 83.56 90 LEU A N 1
ATOM 703 C CA . LEU A 1 90 ? 20.830 0.148 -28.839 1.00 83.56 90 LEU A CA 1
ATOM 704 C C . LEU A 1 90 ? 19.380 0.295 -29.332 1.00 83.56 90 LEU A C 1
ATOM 706 O O . LEU A 1 90 ? 19.137 0.713 -30.458 1.00 83.56 90 LEU A O 1
ATOM 710 N N . ILE A 1 91 ? 18.412 -0.053 -28.484 1.00 81.12 91 ILE A N 1
ATOM 711 C CA . ILE A 1 91 ? 16.973 -0.047 -28.805 1.00 81.12 91 ILE A CA 1
ATOM 712 C C . ILE A 1 91 ? 16.339 1.320 -28.492 1.00 81.12 91 ILE A C 1
ATOM 714 O O . ILE A 1 91 ? 15.348 1.717 -29.102 1.00 81.12 91 ILE A O 1
ATOM 718 N N . ASN A 1 92 ? 16.884 2.056 -27.521 1.00 76.19 92 ASN A N 1
ATOM 719 C CA . ASN A 1 92 ? 16.364 3.357 -27.108 1.00 76.19 92 ASN A CA 1
ATOM 720 C C . ASN A 1 92 ? 17.518 4.320 -26.803 1.00 76.19 92 ASN A C 1
ATOM 722 O O . ASN A 1 92 ? 18.237 4.147 -25.822 1.00 76.19 92 ASN A O 1
ATOM 726 N N . GLU A 1 93 ? 17.626 5.396 -27.584 1.00 66.19 93 GLU A N 1
ATOM 727 C CA . GLU A 1 93 ? 18.548 6.524 -27.353 1.00 66.19 93 GLU A CA 1
ATOM 728 C C . GLU A 1 93 ? 18.045 7.508 -26.286 1.00 66.19 93 GLU A C 1
ATOM 7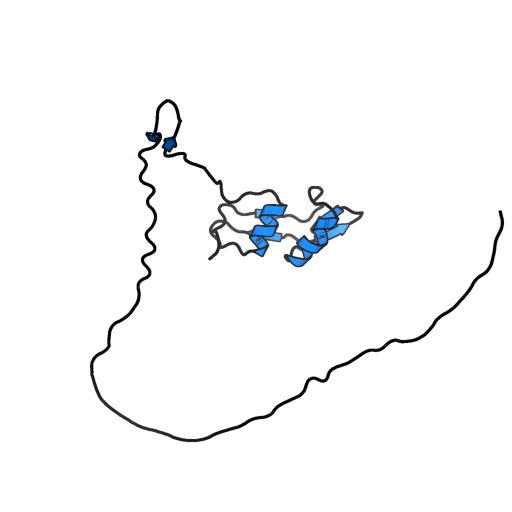30 O O . GLU A 1 93 ? 18.575 8.609 -26.124 1.00 66.19 93 GLU A O 1
ATOM 735 N N . LYS A 1 94 ? 16.989 7.156 -25.545 1.00 61.97 94 LYS A N 1
ATOM 736 C CA . LYS A 1 94 ? 16.473 8.034 -24.496 1.00 61.97 94 LYS A CA 1
ATOM 737 C C . LYS A 1 94 ? 17.504 8.136 -23.379 1.00 61.97 94 LYS A C 1
ATOM 739 O O . LYS A 1 94 ? 17.646 7.228 -22.561 1.00 61.97 94 LYS A O 1
ATOM 744 N N . ALA A 1 95 ? 18.193 9.276 -23.350 1.00 56.03 95 ALA A N 1
ATOM 745 C CA . ALA A 1 95 ? 19.021 9.711 -22.243 1.00 56.03 95 ALA A CA 1
ATOM 746 C C . ALA A 1 95 ? 18.189 9.621 -20.961 1.00 56.03 95 ALA A C 1
ATOM 748 O O . ALA A 1 95 ? 17.254 10.392 -20.742 1.00 56.03 95 ALA A O 1
ATOM 749 N N . ILE A 1 96 ? 18.502 8.639 -20.119 1.00 61.28 96 ILE A N 1
ATOM 750 C CA . ILE A 1 96 ? 18.003 8.620 -18.753 1.00 61.28 96 ILE A CA 1
ATOM 751 C C . ILE A 1 96 ? 18.574 9.888 -18.117 1.00 61.28 96 ILE A C 1
ATOM 753 O O . ILE A 1 96 ? 19.780 9.964 -17.877 1.00 61.28 96 ILE A O 1
ATOM 757 N N . GLU A 1 97 ? 17.738 10.894 -17.854 1.00 57.97 97 GLU A N 1
ATOM 758 C CA . GLU A 1 97 ? 18.104 11.995 -16.967 1.00 57.97 97 GLU A CA 1
ATOM 759 C C . GLU A 1 97 ? 18.254 11.418 -15.559 1.00 57.97 97 GLU A C 1
ATOM 761 O O . GLU A 1 97 ? 17.353 11.450 -14.718 1.00 57.97 97 GLU A O 1
ATOM 766 N N . VAL A 1 98 ? 19.417 10.822 -15.299 1.00 54.84 98 VAL A N 1
ATOM 767 C CA . VAL A 1 98 ? 19.854 10.484 -13.956 1.00 54.84 98 VAL A CA 1
ATOM 768 C C . VAL A 1 98 ? 19.981 11.823 -13.252 1.00 54.84 98 VAL A C 1
ATOM 770 O O . VAL A 1 98 ? 20.969 12.534 -13.430 1.00 54.84 98 VAL A O 1
ATOM 773 N N . SER A 1 99 ? 18.941 12.204 -12.506 1.00 49.25 99 SER A N 1
ATOM 774 C CA . SER A 1 99 ? 18.976 13.368 -11.631 1.00 49.25 99 SER A CA 1
ATOM 775 C C . SER A 1 99 ? 20.186 13.212 -10.711 1.00 49.25 99 SER A C 1
ATOM 777 O O . SER A 1 99 ? 20.190 12.450 -9.743 1.00 49.25 99 SER A O 1
ATOM 779 N N . LYS A 1 100 ? 21.280 13.884 -11.076 1.00 43.34 100 LYS A N 1
ATOM 780 C CA . LYS A 1 100 ? 22.489 13.956 -10.273 1.00 43.34 100 LYS A CA 1
ATOM 781 C C . LYS A 1 100 ? 22.075 14.649 -8.987 1.00 43.34 100 LYS A C 1
ATOM 783 O O . LYS A 1 100 ? 21.997 15.873 -8.927 1.00 43.34 100 LYS A O 1
ATOM 788 N N . LYS A 1 101 ? 21.790 13.876 -7.941 1.00 40.53 101 LYS A N 1
ATOM 789 C CA . LYS A 1 101 ? 21.687 14.402 -6.586 1.00 40.53 101 LYS A CA 1
ATOM 790 C C . LYS A 1 101 ? 23.110 14.750 -6.162 1.00 40.53 101 LYS A C 1
ATOM 792 O O . LYS A 1 101 ? 23.786 13.982 -5.484 1.00 40.53 101 LYS A O 1
ATOM 797 N N . THR A 1 102 ? 23.598 15.895 -6.629 1.00 38.81 102 THR A N 1
ATOM 798 C CA . THR A 1 102 ? 24.824 16.511 -6.138 1.00 38.81 102 THR A CA 1
ATOM 799 C C . THR A 1 102 ? 24.661 16.701 -4.637 1.00 38.81 102 THR A C 1
ATOM 801 O O . THR A 1 102 ? 23.914 17.569 -4.181 1.00 38.81 102 THR A O 1
ATOM 804 N N . ARG A 1 103 ? 25.346 15.851 -3.866 1.00 42.56 103 ARG A N 1
ATOM 805 C CA . ARG A 1 103 ? 25.673 16.090 -2.462 1.00 42.56 103 ARG A CA 1
ATOM 806 C C . ARG A 1 103 ? 26.387 17.439 -2.402 1.00 42.56 103 ARG A C 1
ATOM 808 O O . ARG A 1 103 ? 27.567 17.532 -2.721 1.00 42.56 103 ARG A O 1
ATOM 815 N N . LYS A 1 104 ? 25.673 18.504 -2.039 1.00 38.41 104 LYS A N 1
ATOM 816 C CA . LYS A 1 104 ? 26.295 19.801 -1.771 1.00 38.41 104 LYS A CA 1
ATOM 817 C C . LYS A 1 104 ? 26.947 19.710 -0.388 1.00 38.41 104 LYS A C 1
ATOM 819 O O . LYS A 1 104 ? 26.301 19.968 0.624 1.00 38.41 104 LYS A O 1
ATOM 824 N N . MET A 1 105 ? 28.211 19.283 -0.353 1.00 32.78 105 MET A N 1
ATOM 825 C CA . MET A 1 105 ? 29.105 19.513 0.784 1.00 32.78 105 MET A CA 1
ATOM 826 C C . MET A 1 105 ? 29.151 21.022 1.031 1.00 32.78 105 MET A C 1
ATOM 828 O O . MET A 1 105 ? 29.660 21.781 0.208 1.00 32.78 105 MET A O 1
ATOM 832 N N . LYS A 1 106 ? 28.582 21.475 2.149 1.00 33.09 106 LYS A N 1
ATOM 833 C CA . LYS A 1 106 ? 28.811 22.829 2.648 1.00 33.09 106 LYS A CA 1
ATOM 834 C C . LYS A 1 106 ? 30.148 22.826 3.387 1.00 33.09 106 LYS A C 1
ATOM 836 O O . LYS A 1 106 ? 30.211 22.371 4.522 1.00 33.09 106 LYS A O 1
ATOM 841 N N . LYS A 1 107 ? 31.202 23.347 2.758 1.00 31.97 107 LYS A N 1
ATOM 842 C CA . LYS A 1 107 ? 32.384 23.846 3.469 1.00 31.97 107 LYS A CA 1
ATOM 843 C C . LYS A 1 107 ? 32.965 25.039 2.719 1.00 31.97 107 LYS A C 1
ATOM 845 O O . LYS A 1 107 ? 33.521 24.877 1.645 1.00 31.97 107 LYS A O 1
ATOM 850 N N . SER A 1 108 ? 32.786 26.225 3.285 1.00 32.50 108 SER A N 1
ATOM 851 C CA . SER A 1 108 ? 33.899 27.079 3.715 1.00 32.50 108 SER A CA 1
ATOM 852 C C . SER A 1 108 ? 33.318 28.345 4.340 1.00 32.50 108 SER A C 1
ATOM 854 O O . SER A 1 108 ? 32.471 29.003 3.751 1.00 32.50 108 SER A O 1
ATOM 856 N N . VAL A 1 109 ? 33.562 28.525 5.636 1.00 34.19 109 VAL A N 1
ATOM 857 C CA . VAL A 1 109 ? 34.494 29.539 6.158 1.00 34.19 109 VAL A CA 1
ATOM 858 C C . VAL A 1 109 ? 33.838 30.922 6.215 1.00 34.19 109 VAL A C 1
ATOM 860 O O . VAL A 1 109 ? 33.728 31.644 5.231 1.00 34.19 109 VAL A O 1
ATOM 863 N N . LYS A 1 110 ? 33.392 31.256 7.432 1.00 32.97 110 LYS A N 1
ATOM 864 C CA . LYS A 1 110 ? 33.092 32.614 7.888 1.00 32.97 110 LYS A CA 1
ATOM 865 C C . LYS A 1 110 ? 34.415 33.297 8.229 1.00 32.97 110 LYS A C 1
ATOM 867 O O . LYS A 1 110 ? 35.228 32.695 8.929 1.00 32.97 110 LYS A O 1
ATOM 872 N N . VAL A 1 111 ? 34.589 34.548 7.810 1.00 32.44 111 VAL A N 1
ATOM 873 C CA . VAL A 1 111 ? 35.665 35.417 8.299 1.00 32.44 111 VAL A CA 1
ATOM 874 C C . VAL A 1 111 ? 35.066 36.710 8.855 1.00 32.44 111 VAL A C 1
ATOM 876 O O . VAL A 1 111 ? 34.349 37.410 8.151 1.00 32.44 111 VAL A O 1
ATOM 879 N N . ALA A 1 112 ? 35.393 36.930 10.133 1.00 29.38 112 ALA A N 1
ATOM 880 C CA . ALA A 1 112 ? 35.589 38.165 10.902 1.00 29.38 112 ALA A CA 1
ATOM 881 C C . ALA A 1 112 ? 34.532 39.291 10.909 1.00 29.38 112 ALA A C 1
ATOM 883 O O . ALA A 1 112 ? 34.194 39.878 9.889 1.00 29.38 112 ALA A O 1
ATOM 884 N N . GLY A 1 113 ? 34.138 39.694 12.128 1.00 30.02 113 GLY A N 1
ATOM 885 C CA . GLY A 1 113 ? 33.387 40.928 12.389 1.00 30.02 113 GLY A CA 1
ATOM 886 C C . GLY A 1 113 ? 32.923 41.093 13.843 1.00 30.02 113 GLY A C 1
ATOM 887 O O . GLY A 1 113 ? 31.749 40.941 14.135 1.00 30.02 113 GLY A O 1
ATOM 888 N N . LEU A 1 114 ? 33.873 41.362 14.737 1.00 33.81 114 LEU A N 1
ATOM 889 C CA . LEU A 1 114 ? 33.812 41.631 16.186 1.00 33.81 114 LEU A CA 1
ATOM 890 C C . LEU A 1 114 ? 32.705 42.615 16.666 1.00 33.81 114 LEU A C 1
ATOM 892 O O . LEU A 1 114 ? 32.559 43.674 16.054 1.00 33.81 114 LEU A O 1
ATOM 896 N N . LYS A 1 115 ? 32.054 42.338 17.822 1.00 32.09 115 LYS A N 1
ATOM 897 C CA . LYS A 1 115 ? 32.032 43.171 19.068 1.00 32.09 115 LYS A CA 1
ATOM 898 C C . LYS A 1 115 ? 30.979 42.715 20.114 1.00 32.09 115 LYS A C 1
ATOM 900 O O . LYS A 1 115 ? 29.792 42.711 19.828 1.00 32.09 115 LYS A O 1
ATOM 905 N N . ASN A 1 116 ? 31.502 42.366 21.302 1.00 27.67 116 ASN A N 1
ATOM 906 C CA . ASN A 1 116 ? 31.025 42.370 22.709 1.00 27.67 116 ASN A CA 1
ATOM 907 C C . ASN A 1 116 ? 29.520 42.588 23.012 1.00 27.67 116 ASN A C 1
ATOM 909 O O . ASN A 1 116 ? 28.879 43.440 22.414 1.00 27.67 116 ASN A O 1
ATOM 913 N N . THR A 1 117 ? 28.921 42.004 24.064 1.00 29.23 117 THR A N 1
ATOM 914 C CA . THR A 1 117 ? 29.200 42.305 25.492 1.00 29.23 117 THR A CA 1
ATOM 915 C C . THR A 1 117 ? 28.324 41.428 26.422 1.00 29.23 117 THR A C 1
ATOM 917 O O . THR A 1 117 ? 27.140 41.341 26.132 1.00 29.23 117 THR A O 1
ATOM 920 N N . LYS A 1 118 ? 28.895 40.925 27.547 1.00 32.88 118 LYS A N 1
ATOM 921 C CA . LYS A 1 118 ? 28.275 40.523 28.857 1.00 32.88 118 LYS A CA 1
ATOM 922 C C . LYS A 1 118 ? 27.165 39.449 28.844 1.00 32.88 118 LYS A C 1
ATOM 924 O O . LYS A 1 118 ? 26.383 39.397 27.917 1.00 32.88 118 LYS A O 1
ATOM 929 N N . GLN A 1 119 ? 26.924 38.588 29.832 1.00 33.06 119 GLN A N 1
ATOM 930 C CA . GLN A 1 119 ? 27.364 38.215 31.199 1.00 33.06 119 GLN A CA 1
ATOM 931 C C . GLN A 1 119 ? 26.561 36.899 31.429 1.00 33.06 119 GLN A C 1
ATOM 933 O O . GLN A 1 119 ? 25.446 36.824 30.922 1.00 33.06 119 GLN A O 1
ATOM 938 N N . SER A 1 120 ? 27.042 35.769 31.947 1.00 41.06 120 SER A N 1
ATOM 939 C CA . SER A 1 120 ? 27.329 35.357 33.343 1.00 41.06 120 SER A CA 1
ATOM 940 C C . SER A 1 120 ? 27.094 33.825 33.314 1.00 41.06 120 SER A C 1
ATOM 942 O O . SER A 1 120 ? 26.095 33.403 32.742 1.00 41.06 120 SER A O 1
ATOM 944 N N . GLN A 1 121 ? 28.076 32.960 33.566 1.00 35.19 121 GLN A N 1
ATOM 945 C CA . GLN A 1 121 ? 28.492 32.425 34.874 1.00 35.19 121 GLN A CA 1
ATOM 946 C C . GLN A 1 121 ? 27.472 31.488 35.566 1.00 35.19 121 GLN A C 1
ATOM 948 O O . GLN A 1 121 ? 26.362 31.904 35.875 1.00 35.19 121 GLN A O 1
ATOM 953 N N . ASP A 1 122 ? 27.975 30.267 35.819 1.00 35.56 122 ASP A N 1
ATOM 954 C CA . ASP A 1 122 ? 27.760 29.359 36.965 1.00 35.56 122 ASP A CA 1
ATOM 955 C C . ASP A 1 122 ? 26.872 28.091 36.871 1.00 35.56 122 ASP A C 1
ATOM 957 O O . ASP A 1 122 ? 25.721 28.134 36.453 1.00 35.56 122 ASP A O 1
ATOM 961 N N . ALA A 1 123 ? 27.493 27.005 37.387 1.00 36.53 123 ALA A N 1
ATOM 962 C CA . ALA A 1 123 ? 26.991 25.770 38.035 1.00 36.53 123 ALA A CA 1
ATOM 963 C C . ALA A 1 123 ? 26.271 24.703 37.168 1.00 36.53 123 ALA A C 1
ATOM 965 O O . ALA A 1 123 ? 25.322 25.022 36.468 1.00 36.53 123 ALA A O 1
ATOM 966 N N . MET A 1 124 ? 26.741 23.450 37.016 1.00 42.12 124 MET A N 1
ATOM 967 C CA . MET A 1 124 ? 27.026 22.330 37.959 1.00 42.12 124 MET A CA 1
ATOM 968 C C . MET A 1 124 ? 25.778 21.638 38.549 1.00 42.12 124 MET A C 1
ATOM 970 O O . MET A 1 124 ? 25.138 22.207 39.426 1.00 42.12 124 MET A O 1
ATOM 974 N N . SER A 1 125 ? 25.520 20.403 38.088 1.00 49.94 125 SER A N 1
ATOM 975 C CA . SER A 1 125 ? 24.906 19.244 38.790 1.00 49.94 125 SER A CA 1
ATOM 976 C C . SER A 1 125 ? 24.916 18.063 37.782 1.00 49.94 125 SER A C 1
ATOM 978 O O . SER A 1 125 ? 24.313 18.213 36.718 1.00 49.94 125 SER A O 1
ATOM 980 N N . GLU A 1 126 ? 25.756 17.018 37.859 1.00 45.03 126 GLU A N 1
ATOM 981 C CA . GLU A 1 126 ? 25.779 15.883 38.825 1.00 45.03 126 GLU A CA 1
ATOM 982 C C . GLU A 1 126 ? 24.365 15.300 39.009 1.00 45.03 126 GLU A C 1
ATOM 984 O O . GLU A 1 126 ? 23.460 16.019 39.422 1.00 45.03 126 GLU A O 1
ATOM 989 N N . ASP A 1 127 ? 24.074 14.181 38.334 1.00 46.91 127 ASP A N 1
ATOM 990 C CA . ASP A 1 127 ? 24.180 12.790 38.838 1.00 46.91 127 ASP A CA 1
ATOM 991 C C . ASP A 1 127 ? 23.025 12.463 39.781 1.00 46.91 127 ASP A C 1
ATOM 993 O O . ASP A 1 127 ? 23.057 12.936 40.905 1.00 46.91 127 ASP A O 1
ATOM 997 N N . GLU A 1 128 ? 22.064 11.645 39.329 1.00 58.88 128 GLU A N 1
ATOM 998 C CA . GLU A 1 128 ? 21.405 10.611 40.147 1.00 58.88 128 GLU A CA 1
ATOM 999 C C . GLU A 1 128 ? 20.990 9.449 39.224 1.00 58.88 128 GLU A C 1
ATOM 1001 O O . GLU A 1 128 ? 20.245 9.627 38.254 1.00 58.88 128 GLU A O 1
ATOM 1006 N N . ASP A 1 129 ? 21.568 8.284 39.514 1.00 49.84 129 ASP A N 1
ATOM 1007 C CA . ASP A 1 129 ? 21.177 6.955 39.058 1.00 49.84 129 ASP A CA 1
ATOM 1008 C C . ASP A 1 129 ? 19.782 6.597 39.596 1.00 49.84 129 ASP A C 1
ATOM 1010 O O . ASP A 1 129 ? 19.448 6.968 40.719 1.00 49.84 129 ASP A O 1
ATOM 1014 N N . GLU A 1 130 ? 19.000 5.811 38.855 1.00 57.25 130 GLU A N 1
ATOM 1015 C CA . GLU A 1 130 ? 18.000 4.953 39.494 1.00 57.25 130 GLU A CA 1
ATOM 1016 C C . GLU A 1 130 ? 17.839 3.652 38.701 1.00 57.25 130 GLU A C 1
ATOM 1018 O O . GLU A 1 130 ? 17.527 3.638 37.506 1.00 57.25 130 GLU A O 1
ATOM 1023 N N . ASP A 1 131 ? 18.164 2.579 39.415 1.00 51.72 131 ASP A N 1
ATOM 1024 C CA . ASP A 1 131 ? 18.089 1.173 39.066 1.00 51.72 131 ASP A CA 1
ATOM 1025 C C . ASP A 1 131 ? 16.678 0.768 38.619 1.00 51.72 131 ASP A C 1
ATOM 1027 O O . ASP A 1 131 ? 15.695 1.099 39.279 1.00 51.72 131 ASP A O 1
ATOM 1031 N N . ASP A 1 132 ? 16.577 -0.030 37.554 1.00 52.88 132 ASP A N 1
ATOM 1032 C CA . ASP A 1 132 ? 15.419 -0.909 37.377 1.00 52.88 132 ASP A CA 1
ATOM 1033 C C . ASP A 1 132 ? 15.921 -2.355 37.377 1.00 52.88 132 ASP A C 1
ATOM 1035 O O . ASP A 1 132 ? 16.522 -2.860 36.422 1.00 52.88 132 ASP A O 1
ATOM 1039 N N . GLU A 1 133 ? 15.722 -2.947 38.550 1.00 53.50 133 GLU A N 1
ATOM 1040 C CA . GLU A 1 133 ? 16.028 -4.302 38.980 1.00 53.50 133 GLU A CA 1
ATOM 1041 C C . GLU A 1 133 ? 15.477 -5.377 38.038 1.00 53.50 133 GLU A C 1
ATOM 1043 O O . GLU A 1 133 ? 14.367 -5.304 37.498 1.00 53.50 133 GLU A O 1
ATOM 1048 N N . ALA A 1 134 ? 16.276 -6.430 37.898 1.00 57.47 134 ALA A N 1
ATOM 1049 C CA . ALA A 1 134 ? 15.897 -7.674 37.261 1.00 57.47 134 ALA A CA 1
ATOM 1050 C C . ALA A 1 134 ? 14.823 -8.385 38.099 1.00 57.47 134 ALA A C 1
ATOM 1052 O O . ALA A 1 134 ? 15.046 -8.717 39.259 1.00 57.47 134 ALA A O 1
ATOM 1053 N N . MET A 1 135 ? 13.672 -8.674 37.494 1.00 61.72 135 MET A N 1
ATOM 1054 C CA . MET A 1 135 ? 12.725 -9.652 38.030 1.00 61.72 135 MET A CA 1
ATOM 1055 C C . MET A 1 135 ? 12.941 -10.966 37.276 1.00 61.72 135 MET A C 1
ATOM 1057 O O . MET A 1 135 ? 12.419 -11.150 36.174 1.00 61.72 135 MET A O 1
ATOM 1061 N N . GLU A 1 136 ? 13.761 -11.845 37.851 1.00 59.06 136 GLU A N 1
ATOM 1062 C CA . GLU A 1 136 ? 13.721 -13.278 37.557 1.00 59.06 136 GLU A CA 1
ATOM 1063 C C . GLU A 1 136 ? 12.409 -13.837 38.115 1.00 59.06 136 GLU A C 1
ATOM 1065 O O . GLU A 1 136 ? 12.031 -13.546 39.252 1.00 59.06 136 GLU A O 1
ATOM 1070 N N . GLN A 1 137 ? 11.695 -14.606 37.300 1.00 63.97 137 GLN A N 1
ATOM 1071 C CA . GLN A 1 137 ? 10.568 -15.399 37.764 1.00 63.97 137 GLN A CA 1
ATOM 1072 C C . GLN A 1 137 ? 10.867 -16.845 37.384 1.00 63.97 137 GLN A C 1
ATOM 1074 O O . GLN A 1 137 ? 10.575 -17.287 36.272 1.00 63.97 137 GLN A O 1
ATOM 1079 N N . ASP A 1 138 ? 11.559 -17.510 38.307 1.00 55.75 138 ASP A N 1
ATOM 1080 C CA . ASP A 1 138 ? 11.671 -18.959 38.382 1.00 55.75 138 ASP A CA 1
ATOM 1081 C C . ASP A 1 138 ? 10.323 -19.489 38.886 1.00 55.75 138 ASP A C 1
ATOM 1083 O O . ASP A 1 138 ? 9.996 -19.346 40.064 1.00 55.75 138 ASP A O 1
ATOM 1087 N N . ASP A 1 139 ? 9.531 -20.059 37.981 1.00 62.47 139 ASP A N 1
ATOM 1088 C CA . ASP A 1 139 ? 8.438 -20.959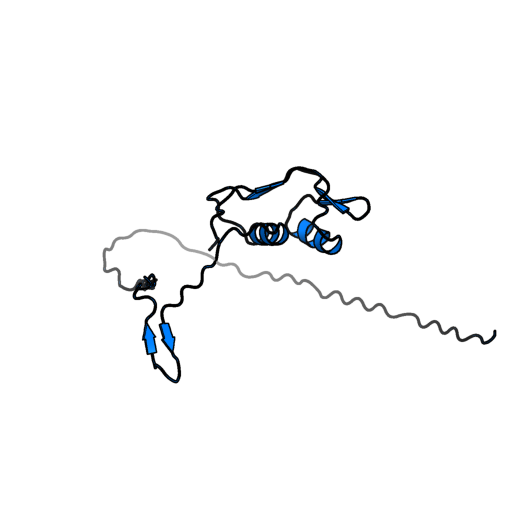 38.343 1.00 62.47 139 ASP A CA 1
ATOM 1089 C C . ASP A 1 139 ? 8.938 -22.392 38.077 1.00 62.47 139 ASP A C 1
ATOM 1091 O O . ASP A 1 139 ? 8.785 -22.931 36.977 1.00 62.47 139 ASP A O 1
ATOM 1095 N N . ASP A 1 140 ? 9.619 -22.947 39.084 1.00 59.09 140 ASP A N 1
ATOM 1096 C CA . ASP A 1 140 ? 9.753 -24.391 39.310 1.00 59.09 140 ASP A CA 1
ATOM 1097 C C . ASP A 1 140 ? 8.447 -24.938 39.941 1.00 59.09 140 ASP A C 1
ATOM 1099 O O . ASP A 1 140 ? 7.671 -24.179 40.526 1.00 59.09 140 ASP A O 1
ATOM 1103 N N . ASP A 1 141 ? 8.278 -26.264 39.855 1.00 55.31 141 ASP A N 1
ATOM 1104 C CA . ASP A 1 141 ? 7.236 -27.134 40.449 1.00 55.31 141 ASP A CA 1
ATOM 1105 C C . ASP A 1 141 ? 5.940 -27.291 39.603 1.00 55.31 141 ASP A C 1
ATOM 1107 O O . ASP A 1 141 ? 5.293 -26.326 39.207 1.00 55.31 141 ASP A O 1
ATOM 1111 N N . ASP A 1 142 ? 5.469 -28.479 39.206 1.00 58.16 142 ASP A N 1
ATOM 1112 C CA . ASP A 1 142 ? 5.640 -29.828 39.752 1.00 58.16 142 ASP A CA 1
ATOM 1113 C C . ASP A 1 142 ? 5.653 -30.899 38.638 1.00 58.16 142 ASP A C 1
ATOM 1115 O O . ASP A 1 142 ? 4.891 -30.847 37.664 1.00 58.16 142 ASP A O 1
ATOM 1119 N N . GLU A 1 143 ? 6.503 -31.910 38.830 1.00 59.75 143 GLU A N 1
ATOM 1120 C CA . GLU A 1 143 ? 6.340 -33.246 38.260 1.00 59.75 143 GLU A CA 1
ATOM 1121 C C . GLU A 1 143 ? 5.056 -33.877 38.824 1.00 59.75 143 GLU A C 1
ATOM 1123 O O . GLU A 1 143 ? 4.945 -34.071 40.030 1.00 59.75 143 GLU A O 1
ATOM 1128 N N . ASP A 1 144 ? 4.119 -34.267 37.959 1.00 58.56 144 ASP A N 1
ATOM 1129 C CA . ASP A 1 144 ? 3.140 -35.304 38.295 1.00 58.56 144 ASP A CA 1
ATOM 1130 C C . ASP A 1 144 ? 3.264 -36.422 37.256 1.00 58.56 144 ASP A C 1
ATOM 1132 O O . ASP A 1 144 ? 2.713 -36.377 36.149 1.00 58.56 144 ASP A O 1
ATOM 1136 N N . ASP A 1 145 ? 4.044 -37.430 37.645 1.00 59.84 145 ASP A N 1
ATOM 1137 C CA . ASP A 1 145 ? 3.925 -38.791 37.152 1.00 59.84 145 ASP A CA 1
ATOM 1138 C C . ASP A 1 145 ? 2.468 -39.247 37.298 1.00 59.84 145 ASP A C 1
ATOM 1140 O O . ASP A 1 145 ? 1.931 -39.346 38.402 1.00 59.84 145 ASP A O 1
ATOM 1144 N N . ASN A 1 146 ? 1.833 -39.620 36.189 1.00 59.06 146 ASN A N 1
ATOM 1145 C CA . ASN A 1 146 ? 0.815 -40.658 36.260 1.00 59.06 146 ASN A CA 1
ATOM 1146 C C . ASN A 1 146 ? 0.938 -41.597 35.063 1.00 59.06 146 ASN A C 1
ATOM 1148 O O . ASN A 1 146 ? 0.383 -41.387 33.982 1.00 59.06 146 ASN A O 1
ATOM 1152 N N . GLU A 1 147 ? 1.739 -42.625 35.303 1.00 64.56 147 GLU A N 1
ATOM 1153 C CA . GLU A 1 147 ? 1.778 -43.891 34.595 1.00 64.56 147 GLU A CA 1
ATOM 1154 C C . GLU A 1 147 ? 0.582 -44.747 35.060 1.00 64.56 147 GLU A C 1
ATOM 1156 O O . GLU A 1 147 ? 0.478 -45.037 36.245 1.00 64.56 147 GLU A O 1
ATOM 1161 N N . SER A 1 148 ? -0.330 -45.085 34.138 1.00 57.44 148 SER A N 1
ATOM 1162 C CA . SER A 1 148 ? -1.355 -46.157 34.190 1.00 57.44 148 SER A CA 1
ATOM 1163 C C . SER A 1 148 ? -2.398 -45.840 33.103 1.00 57.44 148 SER A C 1
ATOM 1165 O O . SER A 1 148 ? -2.870 -44.714 33.014 1.00 57.44 148 SER A O 1
ATOM 1167 N N . ASP A 1 149 ? -2.880 -46.722 32.241 1.00 58.59 149 ASP A N 1
ATOM 1168 C CA . ASP A 1 149 ? -2.722 -48.157 32.095 1.00 58.59 149 ASP A CA 1
ATOM 1169 C C . ASP A 1 149 ? -3.223 -48.542 30.690 1.00 58.59 149 ASP A C 1
ATOM 1171 O O . ASP A 1 149 ? -3.941 -47.797 30.017 1.00 58.59 149 ASP A O 1
ATOM 1175 N N . ASP A 1 150 ? -2.793 -49.729 30.300 1.00 63.91 150 ASP A N 1
ATOM 1176 C CA . ASP A 1 150 ? -3.145 -50.546 29.146 1.00 63.91 150 ASP A CA 1
ATOM 1177 C C . ASP A 1 150 ? -4.667 -50.798 28.940 1.00 63.91 150 ASP A C 1
ATOM 1179 O O . ASP A 1 150 ? -5.484 -50.616 29.839 1.00 63.91 150 ASP A O 1
ATOM 1183 N N . GLU A 1 151 ? -4.991 -51.322 27.749 1.00 64.94 151 GLU A N 1
ATOM 1184 C CA . GLU A 1 151 ? -6.233 -51.996 27.301 1.00 64.94 151 GLU A CA 1
ATOM 1185 C C . GLU A 1 151 ? -7.402 -51.185 26.694 1.00 64.94 151 GLU A C 1
ATOM 1187 O O . GLU A 1 151 ? -8.300 -50.699 27.384 1.00 64.94 151 GLU A O 1
ATOM 1192 N N . SER A 1 152 ? -7.532 -51.247 25.356 1.00 59.88 152 SER A N 1
ATOM 1193 C CA . SER A 1 152 ? -8.481 -52.145 24.635 1.00 59.88 152 SER A CA 1
ATOM 1194 C C . SER A 1 152 ? -8.567 -51.831 23.136 1.00 59.88 152 SER A C 1
ATOM 1196 O O . SER A 1 152 ? -8.845 -50.663 22.781 1.00 59.88 152 SER A O 1
#

Foldseek 3Di:
DFDFFQAWDKDAWFWDQLDFLVCLVVCVVLVFQWDQDPRTTTGPHIDTLHHGRDGHDPSSVVVCVSVVNDRDDDDDDDQWDADPPPGIGGPHPPPPPPVPPPPPPDDDDDDDDDDDDDDDDDDDDDDDDDDDDDDDDDDDDDDDDDDDDDDD

pLDDT: mean 71.37, std 20.71, range [27.67, 91.81]